Protein AF-A0A842TMH5-F1 (afdb_monomer_lite)

pLDDT: mean 80.31, std 12.57, range [37.03, 94.38]

Foldseek 3Di:
DALCVPLVVVLVCLVVVVDDLVRVLVVLVVQVVQLVVVCVVVVVVPPDVVLSVLLCVLSVVLNVLSVCCVVVVDPDCPVNSVSNSVSSVVNSVSCVVVVHDDDD

Structure (mmCIF, N/CA/C/O backbone):
data_AF-A0A842TMH5-F1
#
_entry.id   AF-A0A842TMH5-F1
#
loop_
_atom_site.group_PDB
_atom_site.id
_atom_site.type_symbol
_atom_site.label_atom_id
_atom_site.label_alt_id
_atom_site.label_comp_id
_atom_site.label_asym_id
_atom_site.label_entity_id
_atom_site.label_seq_id
_atom_site.pdbx_PDB_ins_code
_atom_site.Cartn_x
_atom_site.Cartn_y
_atom_site.Cartn_z
_atom_site.occupancy
_atom_site.B_iso_or_equiv
_atom_site.auth_seq_id
_atom_site.auth_comp_id
_atom_site.auth_asym_id
_atom_site.auth_atom_id
_atom_site.pdbx_PDB_model_num
ATOM 1 N N . MET A 1 1 ? 9.582 -17.579 -7.921 1.00 37.03 1 MET A N 1
ATOM 2 C CA . MET A 1 1 ? 8.371 -17.400 -7.093 1.00 37.03 1 MET A CA 1
ATOM 3 C C . MET A 1 1 ? 7.739 -16.081 -7.499 1.00 37.03 1 MET A C 1
ATOM 5 O O . MET A 1 1 ? 8.464 -15.102 -7.581 1.00 37.03 1 MET A O 1
ATOM 9 N N . SER A 1 2 ? 6.470 -16.090 -7.908 1.00 37.44 2 SER A N 1
ATOM 10 C CA . SER A 1 2 ? 5.770 -14.931 -8.475 1.00 37.44 2 SER A CA 1
ATOM 11 C C . SER A 1 2 ? 5.398 -13.919 -7.387 1.00 37.44 2 SER A C 1
ATOM 13 O O . SER A 1 2 ? 4.895 -14.305 -6.335 1.00 37.44 2 SER A O 1
ATOM 15 N N . ASN A 1 3 ? 5.628 -12.638 -7.664 1.00 49.84 3 ASN A N 1
ATOM 16 C CA . ASN A 1 3 ? 5.386 -11.476 -6.782 1.00 49.84 3 ASN A CA 1
ATOM 17 C C . ASN A 1 3 ? 3.962 -11.429 -6.227 1.00 49.84 3 ASN A C 1
ATOM 19 O O . ASN A 1 3 ? 3.740 -11.088 -5.067 1.00 49.84 3 ASN A O 1
ATOM 23 N N . SER A 1 4 ? 3.031 -11.915 -7.050 1.00 55.06 4 SER A N 1
ATOM 24 C CA . SER A 1 4 ? 1.645 -12.207 -6.713 1.00 55.06 4 SER A CA 1
ATOM 25 C C . SER A 1 4 ? 1.492 -12.949 -5.377 1.00 55.06 4 SER A C 1
ATOM 27 O O . SER A 1 4 ? 0.531 -12.707 -4.659 1.00 55.06 4 SER A O 1
ATOM 29 N N . ARG A 1 5 ? 2.427 -13.806 -4.945 1.00 62.75 5 ARG A N 1
ATOM 30 C CA . ARG A 1 5 ? 2.268 -14.541 -3.676 1.00 62.75 5 ARG A CA 1
ATOM 31 C C . ARG A 1 5 ? 2.384 -13.663 -2.428 1.00 62.75 5 ARG A C 1
ATOM 33 O O . ARG A 1 5 ? 1.720 -13.969 -1.439 1.00 62.75 5 ARG A O 1
ATOM 40 N N . THR A 1 6 ? 3.185 -12.598 -2.445 1.00 72.12 6 THR A N 1
ATOM 41 C CA . THR A 1 6 ? 3.464 -11.816 -1.228 1.00 72.12 6 THR A CA 1
ATOM 42 C C . THR A 1 6 ? 2.382 -10.770 -0.968 1.00 72.12 6 THR A C 1
ATOM 44 O O . THR A 1 6 ? 1.829 -10.736 0.133 1.00 72.12 6 THR A O 1
ATOM 47 N N . LEU A 1 7 ? 1.987 -10.001 -1.991 1.00 78.62 7 LEU A N 1
ATOM 48 C CA . LEU A 1 7 ? 0.862 -9.064 -1.883 1.00 78.62 7 LEU A CA 1
ATOM 49 C C . LEU A 1 7 ? -0.462 -9.794 -1.634 1.00 78.62 7 LEU A C 1
ATOM 51 O O . LEU A 1 7 ? -1.230 -9.373 -0.774 1.00 78.62 7 LEU A O 1
ATOM 55 N N . ASN A 1 8 ? -0.712 -10.939 -2.283 1.00 80.69 8 ASN A N 1
ATOM 56 C CA . ASN A 1 8 ? -1.942 -11.697 -2.026 1.00 80.69 8 ASN A CA 1
ATOM 57 C C . ASN A 1 8 ? -1.990 -12.303 -0.615 1.00 80.69 8 ASN A C 1
ATOM 59 O O . ASN A 1 8 ? -3.070 -12.371 -0.022 1.00 80.69 8 ASN A O 1
ATOM 63 N N . LYS A 1 9 ? -0.845 -12.688 -0.031 1.00 84.12 9 LYS A N 1
ATOM 64 C CA . LYS A 1 9 ? -0.785 -13.110 1.378 1.00 84.12 9 LYS A CA 1
ATOM 65 C C . LYS A 1 9 ? -1.146 -11.956 2.310 1.00 84.12 9 LYS A C 1
ATOM 67 O O . LYS A 1 9 ? -1.907 -12.152 3.251 1.00 84.12 9 LYS A O 1
ATOM 72 N N . LEU A 1 10 ? -0.641 -10.759 2.026 1.00 83.31 10 LEU A N 1
ATOM 73 C CA . LEU A 1 10 ? -0.952 -9.557 2.793 1.00 83.31 10 LEU A CA 1
ATOM 74 C C . LEU A 1 10 ? -2.433 -9.165 2.668 1.00 83.31 10 LEU A C 1
ATOM 76 O O . LEU A 1 10 ? -3.096 -8.979 3.682 1.00 83.31 10 LEU A O 1
ATOM 80 N N . ILE A 1 11 ? -2.985 -9.159 1.451 1.00 86.75 11 ILE A N 1
ATOM 81 C CA . ILE A 1 11 ? -4.417 -8.934 1.195 1.00 86.75 11 ILE A CA 1
ATOM 82 C C . ILE A 1 11 ? -5.283 -9.935 1.967 1.00 86.75 11 ILE A C 1
ATOM 84 O O . ILE A 1 11 ? -6.312 -9.557 2.521 1.00 86.75 11 ILE A O 1
ATOM 88 N N . SER A 1 12 ? -4.881 -11.207 2.005 1.00 86.69 12 SER A N 1
ATOM 89 C CA . SER A 1 12 ? -5.627 -12.246 2.723 1.00 86.69 12 SER A CA 1
ATOM 90 C C . SER A 1 12 ? -5.659 -11.970 4.226 1.00 86.69 12 SER A C 1
ATOM 92 O O . SER A 1 12 ? -6.728 -12.022 4.824 1.00 86.69 12 SER A O 1
ATOM 94 N N . LYS A 1 13 ? -4.523 -11.574 4.814 1.00 87.56 13 LYS A N 1
ATOM 95 C CA . LYS A 1 13 ? -4.453 -11.189 6.230 1.00 87.56 13 LYS A CA 1
ATOM 96 C C . LYS A 1 13 ? -5.335 -9.984 6.562 1.00 87.56 13 LYS A C 1
ATOM 98 O O . LYS A 1 13 ? -6.036 -10.008 7.565 1.00 87.56 13 LYS A O 1
ATOM 103 N N . ILE A 1 14 ? -5.337 -8.956 5.708 1.00 86.25 14 ILE A N 1
ATOM 104 C CA . ILE A 1 14 ? -6.183 -7.764 5.893 1.00 86.25 14 ILE A CA 1
ATOM 105 C C . ILE A 1 14 ? -7.666 -8.144 5.841 1.00 86.25 14 ILE A C 1
ATOM 107 O O . ILE A 1 14 ? -8.431 -7.738 6.704 1.00 86.25 14 ILE A O 1
ATOM 111 N N . LYS A 1 15 ? -8.076 -8.967 4.867 1.00 84.88 15 LYS A N 1
ATOM 112 C CA . LYS A 1 15 ? -9.471 -9.425 4.743 1.00 84.88 15 LYS A CA 1
ATOM 113 C C . LYS A 1 15 ? -9.955 -10.253 5.931 1.00 84.88 15 LYS A C 1
ATOM 115 O O . LYS A 1 15 ? -11.145 -10.237 6.221 1.00 84.88 15 LYS A O 1
ATOM 120 N N . ASN A 1 16 ? -9.051 -10.991 6.566 1.00 85.12 16 ASN A N 1
ATOM 121 C CA . ASN A 1 16 ? -9.352 -11.820 7.727 1.00 85.12 16 ASN A CA 1
ATOM 122 C C . ASN A 1 16 ? -9.243 -11.045 9.055 1.00 85.12 16 ASN A C 1
ATOM 124 O O . ASN A 1 16 ? -9.335 -11.665 10.111 1.00 85.12 16 ASN A O 1
ATOM 128 N N . ASN A 1 17 ? -9.018 -9.722 9.023 1.00 82.69 17 ASN A N 1
ATOM 129 C CA . ASN A 1 17 ? -8.742 -8.891 10.202 1.00 82.69 17 ASN A CA 1
ATOM 130 C C . ASN A 1 17 ? -7.587 -9.42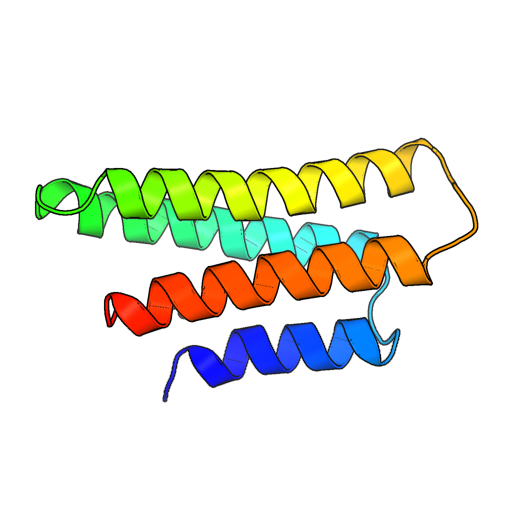8 11.072 1.00 82.69 17 ASN A C 1
ATOM 132 O O . ASN A 1 17 ? -7.571 -9.263 12.288 1.00 82.69 17 ASN A O 1
ATOM 136 N N . GLU A 1 18 ? -6.591 -10.062 10.445 1.00 86.25 18 GLU A N 1
ATOM 137 C CA . GLU A 1 18 ? -5.412 -10.627 11.122 1.00 86.25 18 GLU A CA 1
ATOM 138 C C . GLU A 1 18 ? -4.293 -9.593 11.344 1.00 86.25 18 GLU A C 1
ATOM 140 O O . GLU A 1 18 ? -3.202 -9.945 11.791 1.00 86.25 18 GLU A O 1
ATOM 145 N N . LEU A 1 19 ? -4.519 -8.333 10.970 1.00 85.38 19 LEU A N 1
ATOM 146 C CA . LEU A 1 19 ? -3.563 -7.239 11.112 1.00 85.38 19 LEU A CA 1
ATOM 147 C C . LEU A 1 19 ? -4.258 -6.040 11.746 1.00 85.38 19 LEU A C 1
ATOM 149 O O . LEU A 1 19 ? -5.375 -5.692 11.373 1.00 85.38 19 LEU A O 1
ATOM 153 N N . THR A 1 20 ? -3.562 -5.372 12.655 1.00 88.19 20 THR A N 1
ATOM 154 C CA . THR A 1 20 ? -3.935 -4.044 13.145 1.00 88.19 20 THR A CA 1
ATOM 155 C C . THR A 1 20 ? -3.554 -2.968 12.125 1.00 88.19 20 THR A C 1
ATOM 157 O O . THR A 1 20 ? -2.634 -3.150 11.325 1.00 88.19 20 THR A O 1
ATOM 160 N N . PHE A 1 21 ? -4.185 -1.793 12.182 1.00 86.94 21 PHE A N 1
ATOM 161 C CA . PHE A 1 21 ? -3.814 -0.676 11.301 1.00 86.94 21 PHE A CA 1
ATOM 162 C C . PHE A 1 21 ? -2.360 -0.226 11.451 1.00 86.94 21 PHE A C 1
ATOM 164 O O . PHE A 1 21 ? -1.726 0.128 10.460 1.00 86.94 21 PHE A O 1
ATOM 171 N N . LYS A 1 22 ? -1.793 -0.303 12.663 1.00 86.38 22 LYS A N 1
ATOM 172 C CA . LYS A 1 22 ? -0.366 -0.022 12.885 1.00 86.38 22 LYS A CA 1
ATOM 173 C C . LYS A 1 22 ? 0.528 -1.032 12.167 1.00 86.38 22 LYS A C 1
ATOM 175 O O . LYS A 1 22 ? 1.515 -0.648 11.549 1.00 86.38 22 LYS A O 1
ATOM 180 N N . GLU A 1 23 ? 0.180 -2.317 12.201 1.00 88.12 23 GLU A N 1
A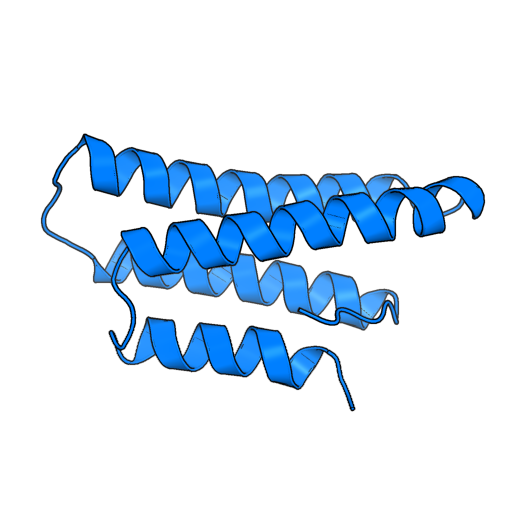TOM 181 C CA . GLU A 1 23 ? 0.920 -3.341 11.456 1.00 88.12 23 GLU A CA 1
ATOM 182 C C . GLU A 1 23 ? 0.768 -3.163 9.943 1.00 88.12 23 GLU A C 1
ATOM 184 O O . GLU A 1 23 ? 1.741 -3.333 9.207 1.00 88.12 23 GLU A O 1
ATOM 189 N N . MET A 1 24 ? -0.419 -2.771 9.469 1.00 88.56 24 MET A N 1
ATOM 190 C CA . MET A 1 24 ? -0.629 -2.418 8.062 1.00 88.56 24 MET A CA 1
ATOM 191 C C . MET A 1 24 ? 0.248 -1.235 7.644 1.00 88.56 24 MET A C 1
ATOM 193 O O . MET A 1 24 ? 0.856 -1.300 6.580 1.00 88.56 24 MET A O 1
ATOM 197 N N . GLN A 1 25 ? 0.374 -0.203 8.483 1.00 88.88 25 GLN A N 1
ATOM 198 C CA . GLN A 1 25 ? 1.217 0.964 8.208 1.00 88.88 25 GLN A CA 1
ATOM 199 C C . GLN A 1 25 ? 2.689 0.571 8.042 1.00 88.88 25 GLN A C 1
ATOM 201 O O . GLN A 1 25 ? 3.314 0.931 7.047 1.00 88.88 25 GLN A O 1
ATOM 206 N N . VAL A 1 26 ? 3.216 -0.268 8.939 1.00 89.38 26 VAL A N 1
ATOM 207 C CA . VAL A 1 26 ? 4.588 -0.797 8.829 1.00 89.38 26 VAL A CA 1
ATOM 208 C C . VAL A 1 26 ? 4.786 -1.585 7.529 1.00 89.38 26 VAL A C 1
ATOM 210 O O . VAL A 1 26 ? 5.840 -1.516 6.895 1.00 89.38 26 VAL A O 1
ATOM 213 N N . LEU A 1 27 ? 3.788 -2.362 7.107 1.00 87.06 27 LEU A N 1
ATOM 214 C CA . LEU A 1 27 ? 3.873 -3.127 5.863 1.00 87.06 27 LEU A CA 1
ATOM 215 C C . LEU A 1 27 ? 3.800 -2.229 4.621 1.00 87.06 27 LEU A C 1
ATOM 217 O O . LEU A 1 27 ? 4.516 -2.472 3.651 1.00 87.06 27 LEU A O 1
ATOM 221 N N . VAL A 1 28 ? 2.971 -1.189 4.655 1.00 88.06 28 VAL A N 1
ATOM 222 C CA . VAL A 1 28 ? 2.857 -0.175 3.598 1.00 88.06 28 VAL A CA 1
ATOM 223 C C . VAL A 1 28 ? 4.158 0.605 3.447 1.00 88.06 28 VAL A C 1
ATOM 225 O O . VAL A 1 28 ? 4.612 0.820 2.324 1.00 88.06 28 VAL A O 1
ATOM 228 N N . GLU A 1 29 ? 4.819 0.934 4.553 1.00 89.19 29 GLU A N 1
ATOM 229 C CA . GLU A 1 29 ? 6.140 1.560 4.540 1.00 89.19 29 GLU A CA 1
ATOM 230 C C . GLU A 1 29 ? 7.196 0.652 3.892 1.00 89.19 29 GLU A C 1
ATOM 232 O O . GLU A 1 29 ? 7.967 1.100 3.043 1.00 89.19 29 GLU A O 1
ATOM 237 N N . LYS A 1 30 ? 7.181 -0.656 4.188 1.00 88.44 30 LYS A N 1
ATOM 238 C CA . LYS A 1 30 ? 8.055 -1.629 3.505 1.00 88.44 30 LYS A CA 1
ATOM 239 C C . LYS A 1 30 ? 7.792 -1.689 2.002 1.00 88.44 30 LYS A C 1
ATOM 241 O O . LYS A 1 30 ? 8.740 -1.714 1.221 1.00 88.44 30 LYS A O 1
ATOM 246 N N . ILE A 1 31 ? 6.522 -1.686 1.592 1.00 86.62 31 ILE A N 1
ATOM 247 C CA . ILE A 1 31 ? 6.140 -1.650 0.173 1.00 86.62 31 ILE A CA 1
ATOM 248 C C . ILE A 1 31 ? 6.665 -0.371 -0.487 1.00 86.62 31 ILE A C 1
ATOM 250 O O . ILE A 1 31 ? 7.250 -0.443 -1.564 1.00 86.62 31 ILE A O 1
ATOM 254 N N . ARG A 1 32 ? 6.512 0.788 0.161 1.00 88.50 32 ARG A N 1
ATOM 255 C CA . ARG A 1 32 ? 7.026 2.072 -0.334 1.00 88.50 32 ARG A CA 1
ATOM 256 C C . ARG A 1 32 ? 8.545 2.067 -0.482 1.00 88.50 32 ARG A C 1
ATOM 258 O O . ARG A 1 32 ? 9.050 2.463 -1.526 1.00 88.50 32 ARG A O 1
ATOM 265 N N . ASN A 1 33 ? 9.271 1.595 0.526 1.00 88.56 33 ASN A N 1
ATOM 266 C CA . ASN A 1 33 ? 10.729 1.511 0.456 1.00 88.56 33 ASN A CA 1
ATOM 267 C C . ASN A 1 33 ? 11.162 0.602 -0.695 1.00 88.56 33 ASN A C 1
ATOM 269 O O . ASN A 1 33 ? 12.053 0.959 -1.462 1.00 88.56 33 ASN A O 1
ATOM 273 N N . ARG A 1 34 ? 10.456 -0.516 -0.893 1.00 84.88 34 ARG A N 1
ATOM 274 C CA . ARG A 1 34 ? 10.712 -1.406 -2.022 1.00 84.88 34 ARG A CA 1
ATOM 275 C C . ARG A 1 34 ? 10.441 -0.749 -3.376 1.00 84.88 34 ARG A C 1
ATOM 277 O O . ARG A 1 34 ? 11.230 -0.924 -4.299 1.00 84.88 34 ARG A O 1
ATOM 284 N N . LEU A 1 35 ? 9.358 0.018 -3.490 1.00 84.88 35 LEU A N 1
ATOM 285 C CA . LEU A 1 35 ? 9.046 0.794 -4.690 1.00 84.88 35 LEU A CA 1
ATOM 286 C C . LEU A 1 35 ? 10.164 1.779 -5.032 1.00 84.88 35 LEU A C 1
ATOM 288 O O . LEU A 1 35 ? 10.542 1.882 -6.195 1.00 84.88 35 LEU A O 1
ATOM 292 N N . ASN A 1 36 ? 10.717 2.457 -4.027 1.00 84.25 36 ASN A N 1
ATOM 293 C CA . ASN A 1 36 ? 11.833 3.384 -4.209 1.00 84.25 36 ASN A CA 1
ATOM 294 C C . ASN A 1 36 ? 13.123 2.653 -4.638 1.00 84.25 36 ASN A C 1
ATOM 296 O O . ASN A 1 36 ? 13.845 3.136 -5.503 1.00 84.25 36 ASN A O 1
ATOM 300 N N . GLU A 1 37 ? 13.409 1.466 -4.091 1.00 83.31 37 GLU A N 1
ATOM 301 C CA . GLU A 1 37 ? 14.548 0.641 -4.537 1.00 83.31 37 GLU A CA 1
ATOM 302 C C . GLU A 1 37 ? 14.394 0.158 -5.985 1.00 83.31 37 GLU A C 1
ATOM 304 O O . GLU A 1 37 ? 15.360 0.114 -6.752 1.00 83.31 37 GLU A O 1
ATOM 309 N N . ASP A 1 38 ? 13.181 -0.257 -6.353 1.00 77.50 38 ASP A N 1
ATOM 310 C CA . ASP A 1 38 ? 12.878 -0.705 -7.707 1.00 77.50 38 ASP A CA 1
ATOM 311 C C . ASP A 1 38 ? 12.869 0.493 -8.682 1.00 77.50 38 ASP A C 1
ATOM 313 O O . ASP A 1 38 ? 13.221 0.321 -9.848 1.00 77.50 38 ASP A O 1
ATOM 317 N N . PHE A 1 39 ? 12.560 1.713 -8.222 1.00 75.31 39 PHE A N 1
ATOM 318 C CA . PHE A 1 39 ? 12.612 2.937 -9.031 1.00 75.31 39 PHE A CA 1
ATOM 319 C C . PHE A 1 39 ? 13.995 3.241 -9.570 1.00 75.31 39 PHE A C 1
ATOM 321 O O . PHE A 1 39 ? 14.107 3.485 -10.763 1.00 75.31 39 PHE A O 1
ATOM 328 N N . GLU A 1 40 ? 15.036 3.186 -8.742 1.00 66.62 40 GLU A N 1
ATOM 329 C CA . GLU A 1 40 ? 16.412 3.411 -9.204 1.00 66.62 40 GLU A CA 1
ATOM 330 C C . GLU A 1 40 ? 16.745 2.478 -10.384 1.00 66.62 40 GLU A C 1
ATOM 332 O O . GLU A 1 40 ? 17.322 2.892 -11.388 1.00 66.62 40 GLU A O 1
ATOM 337 N N . LYS A 1 41 ? 16.259 1.230 -10.342 1.00 67.19 41 LYS A N 1
ATOM 338 C CA . LYS A 1 41 ? 16.425 0.263 -11.440 1.00 67.19 41 LYS A CA 1
ATOM 339 C C . LYS A 1 41 ? 15.558 0.597 -12.659 1.00 67.19 41 LYS A C 1
ATOM 341 O O . LYS A 1 41 ? 16.041 0.533 -13.785 1.00 67.19 41 LYS A O 1
ATOM 346 N N . ILE A 1 42 ? 14.293 0.967 -12.450 1.00 62.16 42 ILE A N 1
ATOM 347 C CA . ILE A 1 42 ? 13.323 1.282 -13.516 1.00 62.16 42 ILE A CA 1
ATOM 348 C C . ILE A 1 42 ? 13.660 2.609 -14.222 1.00 62.16 42 ILE A C 1
ATOM 350 O O . ILE A 1 42 ? 13.441 2.749 -15.427 1.00 62.16 42 ILE A O 1
ATOM 354 N N . PHE A 1 43 ? 14.191 3.588 -13.489 1.00 63.94 43 PHE A N 1
ATOM 355 C CA . PHE A 1 43 ? 14.517 4.927 -13.972 1.00 63.94 43 PHE A CA 1
ATOM 356 C C . PHE A 1 43 ? 15.711 4.903 -14.929 1.00 63.94 43 PHE A C 1
ATOM 358 O O . PHE A 1 43 ? 15.654 5.521 -15.993 1.00 63.94 43 PHE A O 1
ATOM 365 N N . HIS A 1 44 ? 16.745 4.111 -14.623 1.00 62.78 44 HIS A N 1
ATOM 366 C CA . HIS A 1 44 ? 17.887 3.921 -15.520 1.00 62.78 44 HIS A CA 1
ATOM 367 C C . HIS A 1 44 ? 17.500 3.280 -16.866 1.00 62.78 44 HIS A C 1
ATOM 369 O O . HIS A 1 44 ? 18.120 3.574 -17.888 1.00 62.78 44 HIS A O 1
ATOM 375 N N . GLU A 1 45 ? 16.423 2.491 -16.911 1.00 59.41 45 GLU A N 1
ATOM 376 C CA . GLU A 1 45 ? 15.910 1.877 -18.145 1.00 59.41 45 GLU A CA 1
ATOM 377 C C . GLU A 1 45 ? 14.946 2.786 -18.947 1.00 59.41 45 GLU A C 1
ATOM 379 O O . GLU A 1 45 ? 14.425 2.369 -19.982 1.00 59.41 45 GLU A O 1
ATOM 384 N N . SER A 1 46 ? 14.744 4.042 -18.506 1.00 52.88 46 SER A N 1
ATOM 385 C CA . SER A 1 46 ? 14.117 5.197 -19.198 1.00 52.88 46 SER A CA 1
ATOM 386 C C . SER A 1 46 ? 12.720 5.036 -19.831 1.00 52.88 46 SER A C 1
ATOM 388 O O . SER A 1 46 ? 12.136 6.025 -20.271 1.00 52.88 46 SER A O 1
ATOM 390 N N . LYS A 1 47 ? 12.113 3.847 -19.846 1.00 57.59 47 LYS A N 1
ATOM 391 C CA . LYS A 1 47 ? 10.852 3.599 -20.574 1.00 57.59 47 LYS A CA 1
ATOM 392 C C . LYS A 1 47 ? 9.571 3.768 -19.754 1.00 57.59 47 LYS A C 1
ATOM 394 O O . LYS A 1 47 ? 8.488 3.709 -20.324 1.00 57.59 47 LYS A O 1
ATOM 399 N N . ASN A 1 48 ? 9.671 3.981 -18.440 1.00 69.00 48 ASN A N 1
ATOM 400 C CA . ASN A 1 48 ? 8.607 3.539 -17.532 1.00 69.00 48 ASN A CA 1
ATOM 401 C C . ASN A 1 48 ? 8.317 4.456 -16.323 1.00 69.00 48 ASN A C 1
ATOM 403 O O . ASN A 1 48 ? 7.719 4.018 -15.342 1.00 69.00 48 ASN A O 1
ATOM 407 N N . VAL A 1 49 ? 8.664 5.746 -16.385 1.00 73.69 49 VAL A N 1
ATOM 408 C CA . VAL A 1 49 ? 8.429 6.716 -15.286 1.00 73.69 49 VAL A CA 1
ATOM 409 C C . VAL A 1 49 ? 6.949 6.795 -14.868 1.00 73.69 49 VAL A C 1
ATOM 411 O O . VAL A 1 49 ? 6.635 6.913 -13.685 1.00 73.69 49 VAL A O 1
ATOM 414 N N . ASN A 1 50 ? 6.020 6.645 -15.819 1.00 80.44 50 ASN A N 1
ATOM 415 C CA . ASN A 1 50 ? 4.581 6.625 -15.532 1.00 80.44 50 ASN A CA 1
ATOM 416 C C . ASN A 1 50 ? 4.148 5.432 -14.665 1.00 80.44 50 ASN A C 1
ATOM 418 O O . ASN A 1 50 ? 3.198 5.556 -13.896 1.00 80.44 50 ASN A O 1
ATOM 422 N N . ILE A 1 51 ? 4.847 4.296 -14.747 1.00 81.38 51 ILE A N 1
ATOM 423 C CA . ILE A 1 51 ? 4.573 3.127 -13.900 1.00 81.38 51 ILE A CA 1
ATOM 424 C C . ILE A 1 51 ? 4.863 3.474 -12.450 1.00 81.38 51 ILE A C 1
ATOM 426 O O . ILE A 1 51 ? 4.039 3.233 -11.571 1.00 81.38 51 ILE A O 1
ATOM 430 N N . TYR A 1 52 ? 6.029 4.070 -12.212 1.00 82.38 52 TYR A N 1
ATOM 431 C CA . TYR A 1 52 ? 6.448 4.434 -10.872 1.00 82.38 52 TYR A CA 1
ATOM 432 C C . TYR A 1 52 ? 5.517 5.474 -10.249 1.00 82.38 52 TYR A C 1
ATOM 434 O O . TYR A 1 52 ? 5.089 5.298 -9.112 1.00 82.38 52 TYR A O 1
ATOM 442 N N . HIS A 1 53 ? 5.112 6.496 -11.010 1.00 85.56 53 HIS A N 1
ATOM 443 C CA . HIS A 1 53 ? 4.115 7.458 -10.536 1.00 85.56 53 HIS A CA 1
ATOM 444 C C . HIS A 1 53 ? 2.789 6.792 -10.158 1.00 85.56 53 HIS A C 1
ATOM 446 O O . HIS A 1 53 ? 2.212 7.138 -9.129 1.00 85.56 53 HIS A O 1
ATOM 452 N N . ASN A 1 54 ? 2.321 5.818 -10.944 1.00 88.75 54 ASN A N 1
ATOM 453 C CA . ASN A 1 54 ? 1.106 5.078 -10.609 1.00 88.75 54 ASN A CA 1
ATOM 454 C C . ASN A 1 54 ? 1.291 4.261 -9.323 1.00 88.75 54 ASN A C 1
ATOM 456 O O . ASN A 1 54 ? 0.444 4.330 -8.440 1.00 88.75 54 ASN A O 1
ATOM 460 N N . LEU A 1 55 ? 2.415 3.557 -9.161 1.00 88.75 55 LEU A N 1
ATOM 461 C CA . LEU A 1 55 ? 2.702 2.798 -7.940 1.00 88.75 55 LEU A CA 1
ATOM 462 C C . LEU A 1 55 ? 2.794 3.697 -6.696 1.00 88.75 55 LEU A C 1
ATOM 464 O O . LEU A 1 55 ? 2.225 3.361 -5.656 1.00 88.75 55 LEU A O 1
ATOM 468 N N . LEU A 1 56 ? 3.463 4.850 -6.806 1.00 89.00 56 LEU A N 1
ATOM 469 C CA . LEU A 1 56 ? 3.548 5.843 -5.733 1.00 89.00 56 LEU A CA 1
ATOM 470 C C . LEU A 1 56 ? 2.179 6.412 -5.363 1.00 89.00 56 LEU A C 1
ATOM 472 O O . LEU A 1 56 ? 1.889 6.606 -4.183 1.00 89.00 56 LEU A O 1
ATOM 476 N N . LYS A 1 57 ? 1.330 6.661 -6.361 1.00 92.81 57 LYS A N 1
ATOM 477 C CA . LYS A 1 57 ? -0.037 7.124 -6.140 1.00 92.81 57 LYS A CA 1
ATOM 478 C C . LYS A 1 57 ? -0.837 6.100 -5.336 1.00 92.81 57 LYS A C 1
ATOM 480 O O . LYS A 1 57 ? -1.448 6.475 -4.338 1.00 92.81 57 LYS A O 1
ATOM 485 N N . GLU A 1 58 ? -0.799 4.826 -5.729 1.00 94.19 58 GLU A N 1
ATOM 486 C CA . GLU A 1 58 ? -1.552 3.778 -5.033 1.00 94.19 58 GLU A CA 1
ATOM 487 C C . GLU A 1 58 ? -1.064 3.582 -3.590 1.00 94.19 58 GLU A C 1
ATOM 489 O O . GLU A 1 58 ? -1.870 3.550 -2.659 1.00 94.19 58 GLU A O 1
ATOM 494 N N . ILE A 1 59 ? 0.256 3.519 -3.366 1.00 92.12 59 ILE A N 1
ATOM 495 C CA . ILE A 1 59 ? 0.790 3.342 -2.006 1.00 92.12 59 ILE A CA 1
ATOM 496 C C . ILE A 1 59 ? 0.600 4.591 -1.134 1.00 92.12 59 ILE A C 1
ATOM 498 O O . ILE A 1 59 ? 0.388 4.476 0.072 1.00 92.12 59 ILE A O 1
ATOM 502 N N . GLY A 1 60 ? 0.655 5.787 -1.727 1.00 92.44 60 GLY A N 1
ATOM 503 C CA . GLY A 1 60 ? 0.396 7.052 -1.039 1.00 92.44 60 GLY A CA 1
ATOM 504 C C . GLY A 1 60 ? -1.055 7.175 -0.577 1.00 92.44 60 GLY A C 1
ATOM 505 O O . GLY A 1 60 ? -1.312 7.662 0.524 1.00 92.44 60 GLY A O 1
ATOM 506 N N . TYR A 1 61 ? -1.998 6.673 -1.378 1.00 94.38 61 TYR A N 1
ATOM 507 C CA . TYR A 1 61 ? -3.408 6.627 -1.003 1.00 94.38 61 TYR A CA 1
ATOM 508 C C . TYR A 1 61 ? -3.647 5.699 0.194 1.00 94.38 61 TYR A C 1
ATOM 510 O O . TYR A 1 61 ? -4.287 6.103 1.163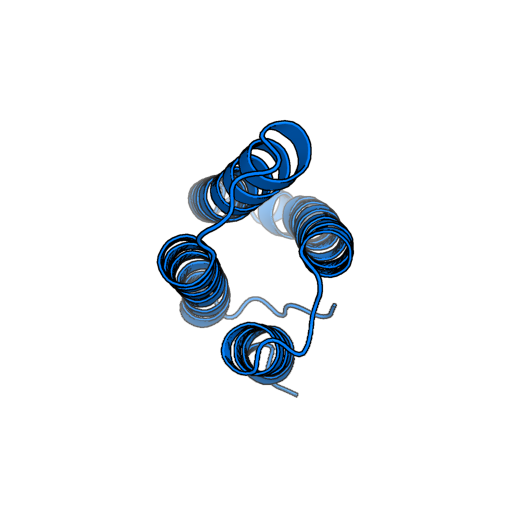 1.00 94.38 61 TYR A O 1
ATOM 518 N N . ILE A 1 62 ? -3.072 4.489 0.170 1.00 93.12 62 ILE A N 1
ATOM 519 C CA . ILE A 1 62 ? -3.174 3.537 1.288 1.00 93.12 62 ILE A CA 1
ATOM 520 C C . ILE A 1 62 ? -2.620 4.147 2.581 1.00 93.12 62 ILE A C 1
ATOM 522 O O . ILE A 1 62 ? -3.267 4.068 3.624 1.00 93.12 62 ILE A O 1
ATOM 526 N N . ASP A 1 63 ? -1.440 4.764 2.522 1.00 92.00 63 ASP A N 1
ATOM 527 C CA . ASP A 1 63 ? -0.815 5.375 3.698 1.00 92.00 63 ASP A CA 1
ATOM 528 C C . ASP A 1 63 ? -1.653 6.526 4.263 1.00 92.00 63 ASP A C 1
ATOM 530 O O . ASP A 1 63 ? -1.850 6.613 5.471 1.00 92.00 63 ASP A O 1
ATOM 534 N N . SER A 1 64 ? -2.243 7.346 3.387 1.00 91.06 64 SER A N 1
ATOM 535 C CA . SER A 1 64 ? -3.133 8.438 3.795 1.00 91.06 64 SER A CA 1
ATOM 536 C C . SER A 1 64 ? -4.388 7.919 4.503 1.00 91.06 64 SER A C 1
ATOM 538 O O . SER A 1 64 ? -4.802 8.483 5.514 1.00 91.06 64 SER A O 1
ATOM 540 N N . LEU A 1 65 ? -4.981 6.822 4.011 1.00 90.50 65 LEU A N 1
ATOM 541 C CA . LEU A 1 65 ? -6.120 6.170 4.667 1.00 90.50 65 LEU A CA 1
ATOM 542 C C . LEU A 1 65 ? -5.748 5.639 6.054 1.00 90.50 65 LEU A C 1
ATOM 544 O O . LEU A 1 65 ? -6.491 5.846 7.014 1.00 90.50 65 LEU A O 1
ATOM 548 N N . LEU A 1 66 ? -4.601 4.964 6.162 1.00 89.44 66 LEU A N 1
ATOM 549 C CA . LEU A 1 66 ? -4.114 4.413 7.424 1.00 89.44 66 LEU A CA 1
ATOM 550 C C . LEU A 1 66 ? -3.816 5.514 8.439 1.00 89.44 66 LEU A C 1
ATOM 552 O O . LEU A 1 66 ? -4.266 5.425 9.580 1.00 89.44 66 LEU A O 1
ATOM 556 N N . GLN A 1 67 ? -3.110 6.563 8.019 1.00 89.44 67 GLN A N 1
ATOM 557 C CA . GLN A 1 67 ? -2.783 7.701 8.868 1.00 89.44 67 GLN A CA 1
ATOM 558 C C . GLN A 1 67 ? -4.052 8.401 9.361 1.00 89.44 67 GLN A C 1
ATOM 560 O O . GLN A 1 67 ? -4.221 8.575 10.567 1.00 89.44 67 GLN A O 1
ATOM 565 N N . PHE A 1 68 ? -4.983 8.714 8.454 1.00 87.31 68 PHE A N 1
ATOM 566 C CA . PHE A 1 68 ? -6.257 9.335 8.808 1.00 87.31 68 PHE A CA 1
ATOM 567 C C . PHE A 1 68 ? -7.032 8.505 9.836 1.00 87.31 68 PHE A C 1
ATOM 569 O O . PHE A 1 68 ? -7.552 9.055 10.807 1.00 87.31 68 PHE A O 1
ATOM 576 N N . HIS A 1 69 ? -7.090 7.186 9.649 1.00 86.31 69 HIS A N 1
ATOM 577 C CA . HIS A 1 69 ? -7.792 6.293 10.562 1.00 86.31 69 HIS A CA 1
ATOM 578 C C . HIS A 1 69 ? -7.130 6.236 11.948 1.00 86.31 69 HIS A C 1
ATOM 580 O O . HIS A 1 69 ? -7.810 6.395 12.964 1.00 86.31 69 HIS A O 1
ATOM 586 N N . ILE A 1 70 ? -5.805 6.061 11.994 1.00 85.25 70 ILE A N 1
ATOM 587 C CA . ILE A 1 70 ? -5.030 5.994 13.242 1.00 85.25 70 ILE A CA 1
ATOM 588 C C . ILE A 1 70 ? -5.153 7.303 14.037 1.00 85.25 70 ILE A C 1
ATOM 590 O O . ILE A 1 70 ? -5.341 7.263 15.254 1.00 85.25 70 ILE A O 1
ATOM 594 N N . GLU A 1 71 ? -5.062 8.452 13.366 1.00 86.19 71 GLU A N 1
ATOM 595 C CA . GLU A 1 71 ? -5.141 9.772 14.003 1.00 86.19 71 GLU A CA 1
ATOM 596 C C . GLU A 1 71 ? -6.563 10.112 14.459 1.00 86.19 71 GLU A C 1
ATOM 598 O O . GLU A 1 71 ? -6.754 10.637 15.559 1.00 86.19 71 GLU A O 1
ATOM 603 N N . SER A 1 72 ? -7.569 9.769 13.650 1.00 83.50 72 SER A N 1
ATOM 604 C CA . SER A 1 72 ? -8.969 10.115 13.921 1.00 83.50 72 SER A CA 1
ATOM 605 C C . SER A 1 72 ? -9.665 9.151 14.887 1.00 83.50 72 SER A C 1
ATOM 607 O O . SER A 1 72 ? -10.781 9.442 15.313 1.00 83.50 72 SER A O 1
ATOM 609 N N . LYS A 1 73 ? -9.033 8.018 15.243 1.00 77.31 73 LYS A N 1
ATOM 610 C CA . LYS A 1 73 ? -9.590 6.969 16.126 1.00 77.31 73 LYS A CA 1
ATOM 611 C C . LYS A 1 73 ? -11.017 6.551 15.734 1.00 77.31 73 LYS A C 1
ATOM 613 O O . LYS A 1 73 ? -11.867 6.351 16.600 1.00 77.31 73 LYS A O 1
ATOM 618 N N . LEU A 1 74 ? -11.301 6.503 14.434 1.00 72.62 74 LEU A N 1
ATOM 619 C CA . LEU A 1 74 ? -12.645 6.224 13.930 1.00 72.62 74 LEU A CA 1
ATOM 620 C C . LEU A 1 74 ? -12.987 4.747 14.129 1.00 72.62 74 LEU A C 1
ATOM 622 O O . LEU A 1 74 ? -12.173 3.887 13.829 1.00 72.62 74 LEU A O 1
ATOM 626 N N . GLU A 1 75 ? -14.205 4.450 14.574 1.00 58.44 75 GLU A N 1
ATOM 627 C CA . GLU A 1 75 ? -14.736 3.084 14.584 1.00 58.44 75 GLU A CA 1
ATOM 628 C C . GLU A 1 75 ? -15.525 2.843 13.286 1.00 58.44 75 GLU A C 1
ATOM 630 O O . GLU A 1 75 ? -16.478 3.566 12.987 1.00 58.44 75 GLU A O 1
ATOM 635 N N . GLY A 1 76 ? -15.115 1.854 12.483 1.00 62.16 76 GLY A N 1
ATOM 636 C CA . GLY A 1 76 ? -15.789 1.500 11.227 1.00 62.16 76 GLY A CA 1
ATOM 637 C C . GLY A 1 76 ? -14.820 1.089 10.119 1.00 62.16 76 GLY A C 1
ATOM 638 O O . GLY A 1 76 ? -14.573 1.851 9.184 1.00 62.16 76 GLY A O 1
ATOM 639 N N . ASP A 1 77 ? -14.300 -0.135 10.211 1.00 71.75 77 ASP A N 1
ATOM 640 C CA . ASP A 1 77 ? -13.110 -0.562 9.461 1.00 71.75 77 ASP A CA 1
ATOM 641 C C . ASP A 1 77 ? -13.403 -1.162 8.089 1.00 71.75 77 ASP A C 1
ATOM 643 O O . ASP A 1 77 ? -12.609 -1.016 7.162 1.00 71.75 77 ASP A O 1
ATOM 647 N N . ASP A 1 78 ? -14.564 -1.785 7.901 1.00 78.00 78 ASP A N 1
ATOM 648 C CA . ASP A 1 78 ? -14.828 -2.615 6.721 1.00 78.00 78 ASP A CA 1
ATOM 649 C C . ASP A 1 78 ? -14.726 -1.864 5.390 1.00 78.00 78 ASP A C 1
ATOM 651 O O . ASP A 1 78 ? -14.279 -2.426 4.386 1.00 78.00 78 ASP A O 1
ATOM 655 N N . 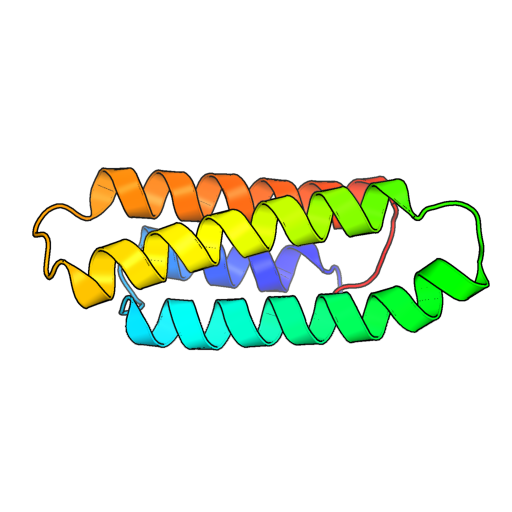LYS A 1 79 ? -15.152 -0.596 5.345 1.00 83.50 79 LYS A N 1
ATOM 656 C CA . LYS A 1 79 ? -15.051 0.212 4.121 1.00 83.50 79 LYS A CA 1
ATOM 657 C C . LYS A 1 79 ? -13.599 0.590 3.838 1.00 83.50 79 LYS A C 1
ATOM 659 O O . LYS A 1 79 ? -13.159 0.482 2.700 1.00 83.50 79 LYS A O 1
ATOM 664 N N . LEU A 1 80 ? -12.855 0.979 4.869 1.00 85.81 80 LEU A N 1
ATOM 665 C CA . LEU A 1 80 ? -11.456 1.373 4.748 1.00 85.81 80 LEU A CA 1
ATOM 666 C C . LEU A 1 80 ? -10.570 0.176 4.382 1.00 85.81 80 LEU A C 1
ATOM 668 O O . LEU A 1 80 ? -9.758 0.270 3.468 1.00 85.81 80 LEU A O 1
ATOM 672 N N . LEU A 1 81 ? -10.795 -0.983 5.002 1.00 87.06 81 LEU A N 1
ATOM 673 C CA . LEU A 1 81 ? -10.111 -2.231 4.665 1.00 87.06 81 LEU A CA 1
ATOM 674 C C . LEU A 1 81 ? -10.385 -2.663 3.219 1.00 87.06 81 LEU A C 1
ATOM 676 O O . LEU A 1 81 ? -9.471 -3.122 2.531 1.00 87.06 81 LEU A O 1
ATOM 680 N N . LYS A 1 82 ? -11.618 -2.483 2.723 1.00 89.62 82 LYS A N 1
ATOM 681 C CA . LYS A 1 82 ? -11.954 -2.733 1.310 1.00 89.62 82 LYS A CA 1
ATOM 682 C C . LYS A 1 82 ? -11.179 -1.817 0.365 1.00 89.62 82 LYS A C 1
ATOM 684 O O . LYS A 1 82 ? -10.662 -2.320 -0.631 1.00 89.62 82 LYS A O 1
ATOM 689 N N . GLU A 1 83 ? -11.066 -0.529 0.687 1.00 90.88 83 GLU A N 1
ATOM 690 C CA . GLU A 1 83 ? -10.261 0.422 -0.093 1.00 90.88 83 GLU A CA 1
ATOM 691 C C . GLU A 1 83 ? -8.774 0.043 -0.066 1.00 90.88 83 GLU A C 1
ATOM 693 O O . GLU A 1 83 ? -8.155 -0.108 -1.117 1.00 90.88 83 GLU A O 1
ATOM 698 N N . ILE A 1 84 ? -8.200 -0.246 1.107 1.00 90.56 84 ILE A N 1
ATOM 699 C CA . ILE A 1 84 ? -6.800 -0.692 1.222 1.00 90.56 84 ILE A CA 1
ATOM 700 C C . ILE A 1 84 ? -6.547 -1.931 0.352 1.00 90.56 84 ILE A C 1
ATOM 702 O O . ILE A 1 84 ? -5.583 -1.983 -0.415 1.00 90.56 84 ILE A O 1
ATOM 706 N N . VAL A 1 85 ? -7.432 -2.929 0.424 1.00 91.38 85 VAL A N 1
ATOM 707 C CA . VAL A 1 85 ? -7.338 -4.143 -0.398 1.00 91.38 85 VAL A CA 1
ATOM 708 C C . VAL A 1 85 ? -7.446 -3.832 -1.893 1.00 91.38 85 VAL A C 1
ATOM 710 O O . VAL A 1 85 ? -6.763 -4.478 -2.691 1.00 91.38 85 VAL A O 1
ATOM 713 N N . LEU A 1 86 ? -8.295 -2.884 -2.295 1.00 93.69 86 LEU A N 1
ATOM 714 C CA . LEU A 1 86 ? -8.442 -2.468 -3.690 1.00 93.69 86 LEU A CA 1
ATOM 715 C C . LEU A 1 86 ? -7.129 -1.890 -4.233 1.00 93.69 86 LEU A C 1
ATOM 717 O O . LEU A 1 86 ? -6.650 -2.346 -5.273 1.00 93.69 86 LEU A O 1
ATOM 721 N N . HIS A 1 87 ? -6.518 -0.964 -3.500 1.00 93.94 87 HIS A N 1
ATOM 722 C CA . HIS A 1 87 ? -5.271 -0.318 -3.907 1.00 93.94 87 HIS A CA 1
ATOM 723 C C . HIS A 1 87 ? -4.079 -1.289 -3.900 1.00 93.94 87 HIS A C 1
ATOM 725 O O . HIS A 1 87 ? -3.274 -1.298 -4.831 1.00 93.94 87 HIS A O 1
ATOM 731 N N . LEU A 1 88 ? -4.006 -2.217 -2.939 1.00 90.75 88 LEU A N 1
ATOM 732 C CA . LEU A 1 88 ? -2.983 -3.275 -2.946 1.00 90.75 88 LEU A CA 1
ATOM 733 C C . LEU A 1 88 ? -3.099 -4.202 -4.163 1.00 90.75 88 LEU A C 1
ATOM 735 O O . LEU A 1 88 ? -2.086 -4.623 -4.722 1.00 90.75 88 LEU A O 1
ATOM 739 N N . LYS A 1 89 ? -4.325 -4.509 -4.607 1.00 90.81 89 LYS A N 1
ATOM 740 C CA . LYS A 1 89 ? -4.545 -5.267 -5.848 1.00 90.81 89 LYS A CA 1
ATOM 741 C C . LYS A 1 89 ? -4.129 -4.480 -7.087 1.00 90.81 89 LYS A C 1
ATOM 743 O O . LYS A 1 89 ? -3.654 -5.085 -8.043 1.00 90.81 89 LYS A O 1
ATOM 748 N N . GLN A 1 90 ? -4.314 -3.160 -7.094 1.00 91.50 90 GLN A N 1
ATOM 749 C CA . GLN A 1 90 ? -3.846 -2.312 -8.191 1.00 91.50 90 GLN A CA 1
ATOM 750 C C . GLN A 1 90 ? -2.316 -2.305 -8.264 1.00 91.50 90 GLN A C 1
ATOM 752 O O . GLN A 1 90 ? -1.777 -2.459 -9.356 1.00 91.50 90 GLN A O 1
ATOM 757 N N . ILE A 1 91 ? -1.623 -2.252 -7.122 1.00 89.25 91 ILE A N 1
ATOM 758 C CA . ILE A 1 91 ? -0.162 -2.420 -7.058 1.00 89.25 91 ILE A CA 1
ATOM 759 C C . ILE A 1 91 ? 0.252 -3.783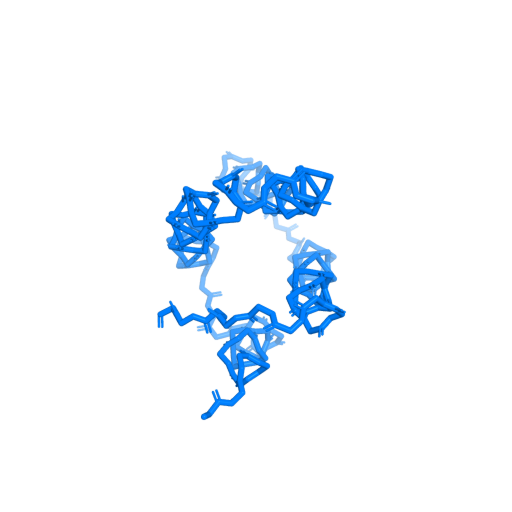 -7.639 1.00 89.25 91 ILE A C 1
ATOM 761 O O . ILE A 1 91 ? 1.098 -3.825 -8.531 1.00 89.25 91 ILE A O 1
ATOM 765 N N . ASP A 1 92 ? -0.371 -4.888 -7.20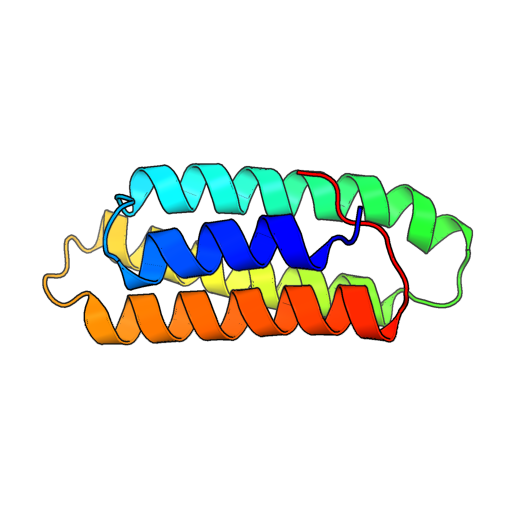3 1.00 87.25 92 ASP A N 1
ATOM 766 C CA . ASP A 1 92 ? -0.065 -6.240 -7.719 1.00 87.25 92 ASP A CA 1
ATOM 767 C C . ASP A 1 92 ? -0.287 -6.343 -9.237 1.00 87.25 92 ASP A C 1
ATOM 769 O O . ASP A 1 92 ? 0.521 -6.931 -9.963 1.00 87.25 92 ASP A O 1
ATOM 773 N N . LYS A 1 93 ? -1.363 -5.718 -9.732 1.00 87.31 93 LYS A N 1
ATOM 774 C CA . LYS A 1 93 ? -1.674 -5.650 -11.160 1.00 87.31 93 LYS A CA 1
ATOM 775 C C . LYS A 1 93 ? -0.601 -4.885 -11.930 1.00 87.31 93 LYS A C 1
ATOM 777 O O . LYS A 1 93 ? -0.109 -5.410 -12.920 1.00 87.31 93 LYS A O 1
ATOM 782 N N . ILE A 1 94 ? -0.203 -3.697 -11.470 1.00 84.94 94 ILE A N 1
ATOM 783 C CA . ILE A 1 94 ? 0.842 -2.903 -12.130 1.00 84.94 94 ILE A CA 1
ATOM 784 C C . ILE A 1 94 ? 2.146 -3.710 -12.188 1.00 84.94 94 ILE A C 1
ATOM 786 O O . ILE A 1 94 ? 2.728 -3.866 -13.256 1.00 84.94 94 ILE A O 1
ATOM 790 N N . TYR A 1 95 ? 2.581 -4.315 -11.082 1.00 80.50 95 TYR A N 1
ATOM 791 C CA . TYR A 1 95 ? 3.774 -5.171 -11.091 1.00 80.50 95 TYR A CA 1
ATOM 792 C C . TYR A 1 95 ? 3.669 -6.338 -12.088 1.00 80.50 95 TYR A C 1
ATOM 794 O O . TYR A 1 95 ? 4.651 -6.668 -12.759 1.00 80.50 95 TYR A O 1
ATOM 802 N N . SER A 1 96 ? 2.488 -6.951 -12.198 1.00 82.50 96 SER A N 1
ATOM 803 C CA . SER A 1 96 ? 2.229 -8.065 -13.115 1.00 82.50 96 SER A CA 1
ATOM 804 C C . SER A 1 96 ? 2.226 -7.634 -14.584 1.00 82.50 96 SER A C 1
ATOM 806 O O . SER A 1 96 ? 2.895 -8.273 -15.395 1.00 82.50 96 SER A O 1
ATOM 808 N N . ASP A 1 97 ? 1.541 -6.536 -14.917 1.00 81.44 97 ASP A N 1
ATOM 809 C CA . ASP A 1 97 ? 1.408 -6.007 -16.283 1.00 81.44 97 ASP A CA 1
ATOM 810 C C . ASP A 1 97 ? 2.776 -5.632 -16.886 1.00 81.44 97 ASP A C 1
ATOM 812 O O . ASP A 1 97 ? 2.975 -5.722 -18.097 1.00 81.44 97 ASP A O 1
ATOM 816 N N . TYR A 1 98 ? 3.745 -5.275 -16.036 1.00 73.44 98 TYR A N 1
ATOM 817 C CA . TYR A 1 98 ? 5.092 -4.875 -16.447 1.00 73.44 98 TYR A CA 1
ATOM 818 C C . TYR A 1 98 ? 6.184 -5.910 -16.149 1.00 73.44 98 TYR A C 1
ATOM 820 O O . TYR A 1 98 ? 7.365 -5.631 -16.349 1.00 73.44 98 TYR A O 1
ATOM 828 N N . ASN A 1 99 ? 5.809 -7.115 -15.701 1.00 71.75 99 ASN A N 1
ATOM 829 C CA . ASN A 1 99 ? 6.729 -8.218 -15.394 1.00 71.75 99 ASN A CA 1
ATOM 830 C C . ASN A 1 99 ? 7.858 -7.842 -14.402 1.00 71.75 99 ASN A C 1
ATOM 832 O O . ASN A 1 99 ? 8.963 -8.388 -14.449 1.00 71.75 99 ASN A O 1
ATOM 836 N N . ILE A 1 100 ? 7.589 -6.907 -13.484 1.00 70.31 100 ILE A N 1
ATOM 837 C CA . ILE A 1 100 ? 8.547 -6.442 -12.470 1.00 70.31 100 ILE A CA 1
ATOM 838 C C . ILE A 1 100 ? 8.481 -7.389 -11.269 1.00 70.31 100 ILE A C 1
ATOM 840 O O . ILE A 1 100 ? 7.391 -7.780 -10.851 1.00 70.31 100 ILE A O 1
ATOM 844 N N . LYS A 1 101 ? 9.630 -7.768 -10.683 1.00 63.72 101 LYS A N 1
ATOM 845 C CA . LYS A 1 101 ? 9.675 -8.631 -9.491 1.00 63.72 101 LYS A CA 1
ATOM 846 C C . LYS A 1 101 ? 9.647 -7.878 -8.157 1.00 63.72 101 LYS A C 1
ATOM 848 O O . LYS A 1 101 ? 10.678 -7.380 -7.728 1.00 63.72 101 LYS A O 1
ATOM 853 N N . MET A 1 102 ? 8.503 -7.889 -7.467 1.00 60.03 102 MET A N 1
ATOM 854 C CA . MET A 1 102 ? 8.376 -7.441 -6.076 1.00 60.03 102 MET A CA 1
ATOM 855 C C . MET A 1 102 ? 8.797 -8.538 -5.085 1.00 60.03 102 MET A C 1
ATOM 857 O O . MET A 1 102 ? 8.163 -9.593 -4.994 1.00 60.03 102 MET A O 1
ATOM 861 N N . ILE A 1 103 ? 9.849 -8.268 -4.313 1.00 56.72 103 ILE A N 1
ATOM 862 C CA . ILE A 1 103 ? 10.304 -9.098 -3.191 1.00 56.72 103 ILE A CA 1
ATOM 863 C C . ILE A 1 103 ? 10.241 -8.208 -1.944 1.00 56.72 103 ILE A C 1
ATOM 865 O O . ILE A 1 103 ? 10.997 -7.242 -1.862 1.00 56.72 103 ILE A O 1
ATOM 869 N N . ILE A 1 104 ? 9.301 -8.501 -1.036 1.00 55.81 104 ILE A N 1
ATOM 870 C CA . ILE A 1 104 ? 9.079 -7.794 0.243 1.00 55.81 104 ILE A CA 1
ATOM 871 C C . ILE A 1 104 ? 9.683 -8.614 1.378 1.00 55.81 104 ILE A C 1
ATOM 873 O O . ILE A 1 104 ? 9.462 -9.849 1.355 1.00 55.81 104 ILE A O 1
#

Radius of gyration: 13.87 Å; chains: 1; bounding box: 34×28×37 Å

Sequence (104 aa):
MSNSRTLNKLISKIKNNELTFKEMQVLVEKIRNRLNEDFEKIFHESKNVNIYHNLLKEIGYIDSLLQFHIESKLEGDDKLLKEIVLHLKQIDKIYSDYNIKMII

Secondary structure (DSSP, 8-state):
--THHHHHHHHHHHHTT-S-HHHHHHHHHHHHHHHHHHHHHHHHT-S-HHHHHHHHHHHHHHHHHHHHHHHHT-S--HHHHHHHHHHHHHHHHHHHHTT-----